Protein AF-X1MAB6-F1 (afdb_monomer)

Mean predicted aligned error: 7.56 Å

Structure (mmCIF, N/CA/C/O backbone):
data_AF-X1MAB6-F1
#
_entry.id   AF-X1MAB6-F1
#
loop_
_atom_site.group_PDB
_atom_site.id
_atom_site.type_symbol
_atom_site.label_atom_id
_atom_site.label_alt_id
_atom_site.label_comp_id
_atom_site.label_asym_id
_atom_site.label_entity_id
_atom_site.label_seq_id
_atom_site.pdbx_PDB_ins_code
_atom_site.Cartn_x
_atom_site.Cartn_y
_atom_site.Cartn_z
_atom_site.occupancy
_atom_site.B_iso_or_equiv
_atom_site.auth_seq_id
_atom_site.auth_comp_id
_atom_site.auth_asym_id
_atom_site.auth_atom_id
_atom_site.pdbx_PDB_model_num
ATOM 1 N N . MET A 1 1 ? 7.646 7.177 -37.597 1.00 44.56 1 MET A N 1
ATOM 2 C CA . MET A 1 1 ? 8.061 7.056 -36.184 1.00 44.56 1 MET A CA 1
ATOM 3 C C . MET A 1 1 ? 7.355 5.845 -35.598 1.00 44.56 1 MET A C 1
ATOM 5 O O . MET A 1 1 ? 6.140 5.882 -35.471 1.00 44.56 1 MET A O 1
ATOM 9 N N . ASN A 1 2 ? 8.077 4.752 -35.336 1.00 48.12 2 ASN A N 1
ATOM 10 C CA . ASN A 1 2 ? 7.509 3.587 -34.652 1.00 48.12 2 ASN A CA 1
ATOM 11 C C . ASN A 1 2 ? 7.468 3.894 -33.154 1.00 48.12 2 ASN A C 1
ATOM 13 O O . ASN A 1 2 ? 8.491 3.780 -32.481 1.00 48.12 2 ASN A O 1
ATOM 17 N N . ASN A 1 3 ? 6.307 4.297 -32.637 1.00 48.41 3 ASN A N 1
ATOM 18 C CA . ASN A 1 3 ? 6.089 4.346 -31.195 1.00 48.41 3 ASN A CA 1
ATOM 19 C C . ASN A 1 3 ? 6.104 2.907 -30.670 1.00 48.41 3 ASN A C 1
ATOM 21 O O . ASN A 1 3 ? 5.111 2.190 -30.768 1.00 48.41 3 ASN A O 1
ATOM 25 N N . LYS A 1 4 ? 7.248 2.475 -30.130 1.00 56.66 4 LYS A N 1
ATOM 26 C CA . LYS A 1 4 ? 7.376 1.233 -29.359 1.00 56.66 4 LYS A CA 1
ATOM 27 C C . LYS A 1 4 ? 6.753 1.440 -27.974 1.00 56.66 4 LYS A C 1
ATOM 29 O O . LYS A 1 4 ? 7.450 1.423 -26.967 1.00 56.66 4 LYS A O 1
ATOM 34 N N . LEU A 1 5 ? 5.449 1.699 -27.917 1.00 54.72 5 LEU A N 1
ATOM 35 C CA . LEU A 1 5 ? 4.721 1.625 -26.654 1.00 54.72 5 LEU A CA 1
ATOM 36 C C . LEU A 1 5 ? 4.561 0.139 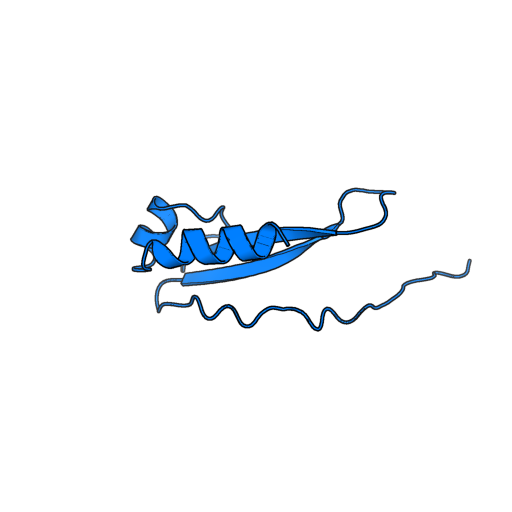-26.324 1.00 54.72 5 LEU A C 1
ATOM 38 O O . LEU A 1 5 ? 3.701 -0.542 -26.878 1.00 54.72 5 LEU A O 1
ATOM 42 N N . GLY A 1 6 ? 5.461 -0.376 -25.489 1.00 57.22 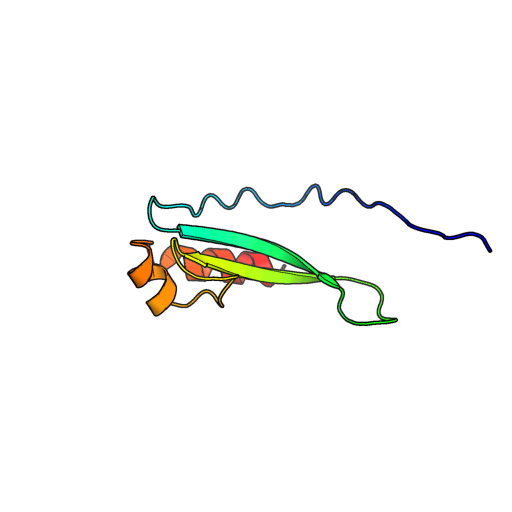6 GLY A N 1
ATOM 43 C CA . GLY A 1 6 ? 5.332 -1.700 -24.897 1.00 57.22 6 GLY A CA 1
ATOM 44 C C . GLY A 1 6 ? 4.314 -1.642 -23.766 1.00 57.22 6 GLY A C 1
ATOM 45 O O . GLY A 1 6 ? 4.464 -0.850 -22.840 1.00 57.22 6 GLY A O 1
ATOM 46 N N . VAL A 1 7 ? 3.264 -2.454 -23.851 1.00 55.66 7 VAL A N 1
ATOM 47 C CA . VAL A 1 7 ? 2.352 -2.685 -22.729 1.00 55.66 7 VAL A CA 1
ATOM 48 C C . VAL A 1 7 ? 2.847 -3.931 -22.015 1.00 55.66 7 VAL A C 1
ATOM 50 O O . VAL A 1 7 ? 2.712 -5.037 -22.535 1.00 55.66 7 VAL A O 1
ATOM 53 N N . GLU A 1 8 ? 3.430 -3.756 -20.835 1.00 54.88 8 GLU A N 1
ATOM 54 C CA . GLU A 1 8 ? 3.781 -4.872 -19.966 1.00 54.88 8 GLU A CA 1
ATOM 55 C C . GLU A 1 8 ? 2.706 -5.017 -18.889 1.00 54.88 8 GLU A C 1
ATOM 57 O O . GLU A 1 8 ? 2.443 -4.105 -18.104 1.00 54.88 8 GLU A O 1
ATOM 62 N N . ALA A 1 9 ? 2.031 -6.166 -18.879 1.00 54.34 9 ALA A N 1
ATOM 63 C CA . ALA A 1 9 ? 1.085 -6.480 -17.824 1.00 54.34 9 ALA A CA 1
ATOM 64 C C . ALA A 1 9 ? 1.864 -6.749 -16.532 1.00 54.34 9 ALA A C 1
ATOM 66 O O . ALA A 1 9 ? 2.544 -7.770 -16.417 1.00 54.34 9 ALA A O 1
ATOM 67 N N . ILE A 1 10 ? 1.726 -5.864 -15.544 1.00 55.62 10 ILE A N 1
ATOM 68 C CA . ILE A 1 10 ? 2.250 -6.090 -14.195 1.00 55.62 10 ILE A CA 1
ATOM 69 C C . ILE A 1 10 ? 1.378 -7.163 -13.532 1.00 55.62 10 ILE A C 1
ATOM 71 O O . ILE A 1 10 ? 0.386 -6.877 -12.867 1.00 55.62 10 ILE A O 1
ATOM 75 N N . LYS A 1 11 ? 1.742 -8.430 -13.745 1.00 48.97 11 LYS A N 1
ATOM 76 C CA . LYS A 1 11 ? 1.088 -9.601 -13.128 1.00 48.97 11 LYS A CA 1
ATOM 77 C C . LYS A 1 11 ? 1.486 -9.802 -11.661 1.00 48.97 11 LYS A C 1
ATOM 79 O O . LYS A 1 11 ? 0.965 -10.690 -11.004 1.00 48.97 11 LYS A O 1
ATOM 84 N N . ALA A 1 12 ? 2.413 -8.980 -11.169 1.00 49.19 12 ALA A N 1
ATOM 85 C CA . ALA A 1 12 ? 2.941 -8.998 -9.812 1.00 49.19 12 ALA A CA 1
ATOM 86 C C . ALA A 1 12 ? 2.397 -7.840 -8.962 1.00 49.19 12 ALA A C 1
ATOM 88 O O . ALA A 1 12 ? 3.102 -7.353 -8.079 1.00 49.19 12 ALA A O 1
ATOM 89 N N . LEU A 1 13 ? 1.158 -7.386 -9.205 1.00 52.88 13 LEU A N 1
ATOM 90 C CA . LEU A 1 13 ? 0.394 -6.712 -8.153 1.00 52.88 13 LEU A CA 1
ATOM 91 C C . LEU A 1 13 ? 0.207 -7.760 -7.060 1.00 52.88 13 LEU A C 1
ATOM 93 O O . LEU A 1 13 ? -0.728 -8.549 -7.094 1.00 52.88 13 LEU A O 1
ATOM 97 N N . ARG A 1 14 ? 1.211 -7.859 -6.184 1.00 54.44 14 ARG A N 1
ATOM 98 C CA . ARG A 1 14 ? 1.218 -8.775 -5.054 1.00 54.44 14 ARG A CA 1
ATOM 99 C C . ARG A 1 14 ? -0.088 -8.510 -4.329 1.00 54.44 14 ARG A C 1
ATOM 101 O O . ARG A 1 14 ? -0.342 -7.351 -4.001 1.00 54.44 14 ARG A O 1
ATOM 108 N N . ASP A 1 15 ? -0.894 -9.552 -4.147 1.00 53.16 15 ASP A N 1
ATOM 109 C CA . ASP A 1 15 ? -2.149 -9.522 -3.398 1.00 53.16 15 ASP A CA 1
ATOM 110 C C . ASP A 1 15 ? -1.834 -9.165 -1.943 1.00 53.16 15 ASP A C 1
ATOM 112 O O . ASP A 1 15 ? -1.750 -10.003 -1.046 1.00 53.16 15 ASP A O 1
ATOM 116 N N . TYR A 1 16 ? -1.529 -7.896 -1.721 1.00 60.50 16 TYR A N 1
ATOM 117 C CA . TYR A 1 16 ? -1.272 -7.346 -0.421 1.00 60.50 16 TYR A CA 1
ATOM 118 C C . TYR A 1 16 ? -2.611 -6.858 0.097 1.00 60.50 16 TYR A C 1
ATOM 120 O O . TYR A 1 16 ? -3.023 -5.722 -0.137 1.00 60.50 16 TYR A O 1
ATOM 128 N N . GLU A 1 17 ? -3.326 -7.773 0.745 1.00 62.12 17 GLU A N 1
ATOM 129 C CA . GLU A 1 17 ? -4.587 -7.475 1.404 1.00 62.12 17 GLU A CA 1
ATOM 130 C C . GLU A 1 17 ? -4.304 -6.636 2.654 1.00 62.12 17 GLU A C 1
ATOM 132 O O . GLU A 1 17 ? -4.094 -7.135 3.760 1.00 62.12 17 GLU A O 1
ATOM 137 N N . ALA A 1 18 ? -4.240 -5.328 2.442 1.00 71.62 18 ALA A N 1
ATOM 138 C CA . ALA A 1 18 ? -4.079 -4.340 3.487 1.00 71.62 18 ALA A CA 1
ATOM 139 C C . ALA A 1 18 ? -5.144 -3.265 3.319 1.00 71.62 18 ALA A C 1
ATOM 141 O O . ALA A 1 18 ? -4.863 -2.150 2.882 1.00 71.62 18 ALA A O 1
ATOM 142 N N . ALA A 1 19 ? -6.386 -3.625 3.631 1.00 89.81 19 ALA A N 1
ATOM 143 C CA . ALA A 1 19 ? -7.525 -2.728 3.576 1.00 89.81 19 ALA A CA 1
ATOM 144 C C . ALA A 1 19 ? -8.323 -2.774 4.882 1.00 89.81 19 ALA A C 1
ATOM 146 O O . ALA A 1 19 ? -8.564 -3.831 5.459 1.00 89.81 19 ALA A O 1
ATOM 147 N N . THR A 1 20 ? -8.759 -1.604 5.326 1.00 92.06 20 THR A N 1
ATOM 148 C CA . THR A 1 20 ? -9.735 -1.418 6.398 1.00 92.06 20 THR A CA 1
ATOM 149 C C . THR A 1 20 ? -10.887 -0.569 5.863 1.00 92.06 20 THR A C 1
ATOM 151 O O . THR A 1 20 ? -10.842 -0.038 4.751 1.00 92.06 20 THR A O 1
ATOM 154 N N . SER A 1 21 ? -11.928 -0.350 6.666 1.00 94.25 21 SER A N 1
ATOM 155 C CA . SER A 1 21 ? -12.997 0.592 6.303 1.00 94.25 21 SER A CA 1
ATOM 156 C C . SER A 1 21 ? -12.527 2.054 6.203 1.00 94.25 21 SER A C 1
ATOM 158 O O . SER A 1 21 ? -13.264 2.906 5.695 1.00 94.25 21 SER A O 1
ATOM 160 N N . LYS A 1 22 ? -11.330 2.368 6.720 1.00 95.81 22 LYS A N 1
ATOM 161 C CA . LYS A 1 22 ? -10.755 3.720 6.776 1.00 95.81 22 LYS A CA 1
ATOM 162 C C . LYS A 1 22 ? -9.682 3.966 5.715 1.00 95.81 22 LYS A C 1
ATOM 164 O O . LYS A 1 22 ? -9.370 5.130 5.457 1.00 95.81 22 LYS A O 1
ATOM 169 N N . GLY A 1 23 ? -9.143 2.931 5.078 1.00 93.44 23 GLY A N 1
ATOM 170 C CA . GLY A 1 23 ? -8.104 3.093 4.066 1.00 93.44 23 GLY A CA 1
ATOM 171 C C . GLY A 1 23 ? -7.518 1.78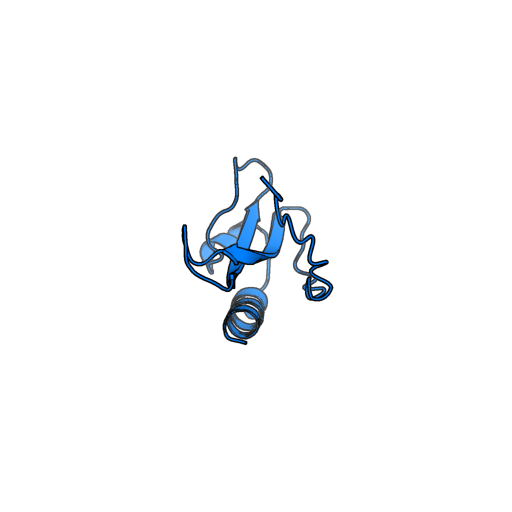4 3.560 1.00 93.44 23 GLY A C 1
ATOM 172 O O . GLY A 1 23 ? -7.956 0.709 3.952 1.00 93.44 23 GLY A O 1
ATOM 173 N N . HIS A 1 24 ? -6.528 1.879 2.680 1.00 91.88 24 HIS A N 1
ATOM 174 C CA . HIS A 1 24 ? -5.780 0.725 2.192 1.00 91.88 24 HIS A CA 1
ATOM 175 C C . HIS A 1 24 ? -4.327 1.073 1.863 1.00 91.88 24 HIS A C 1
ATOM 177 O O . HIS A 1 24 ? -3.969 2.245 1.726 1.00 91.88 24 HIS A O 1
ATOM 183 N N . ILE A 1 25 ? -3.496 0.046 1.729 1.00 91.00 25 ILE A N 1
ATOM 184 C CA . ILE A 1 25 ? -2.110 0.132 1.273 1.00 91.00 25 ILE A CA 1
ATOM 185 C C . ILE A 1 25 ? -1.997 -0.629 -0.038 1.00 91.00 25 ILE A C 1
ATOM 187 O O . ILE A 1 25 ? -2.511 -1.738 -0.156 1.00 91.00 25 ILE A O 1
ATOM 191 N N . CYS A 1 26 ? -1.288 -0.062 -1.007 1.00 87.44 26 CYS A N 1
ATOM 192 C CA . CYS A 1 26 ? -0.935 -0.762 -2.231 1.00 87.44 26 CYS A CA 1
ATOM 193 C C . CYS A 1 26 ? 0.561 -0.643 -2.522 1.00 87.44 26 CYS A C 1
ATOM 195 O O . CYS A 1 26 ? 1.218 0.336 -2.153 1.00 87.44 26 CYS A O 1
ATOM 197 N N . ILE A 1 27 ? 1.091 -1.658 -3.200 1.00 85.75 27 ILE A N 1
ATOM 198 C CA . ILE A 1 27 ? 2.443 -1.656 -3.750 1.00 85.75 27 ILE A CA 1
ATOM 199 C C . ILE A 1 27 ? 2.318 -1.400 -5.249 1.00 85.75 27 ILE A C 1
ATOM 201 O O . ILE A 1 27 ? 1.636 -2.150 -5.946 1.00 85.75 27 ILE A O 1
ATOM 205 N N . ILE A 1 28 ? 2.936 -0.329 -5.741 1.00 83.69 28 ILE A N 1
ATOM 206 C CA . ILE A 1 28 ? 2.857 0.067 -7.151 1.00 83.69 28 ILE A CA 1
ATOM 207 C C . ILE A 1 28 ? 4.255 0.185 -7.755 1.00 83.69 28 ILE A C 1
ATOM 209 O O . ILE A 1 28 ? 5.170 0.635 -7.067 1.00 83.69 28 ILE A O 1
ATOM 213 N N . PRO A 1 29 ? 4.451 -0.180 -9.028 1.00 82.94 29 PRO A N 1
ATOM 214 C CA . PRO A 1 29 ? 5.696 0.106 -9.714 1.00 82.94 29 PRO A CA 1
ATOM 215 C C . PRO A 1 29 ? 5.722 1.570 -10.160 1.00 82.94 29 PRO A C 1
ATOM 217 O O . PRO A 1 29 ? 4.716 2.131 -10.604 1.00 82.94 29 PRO A O 1
ATOM 220 N N . ARG A 1 30 ? 6.895 2.188 -10.073 1.00 82.75 30 ARG A N 1
ATOM 221 C CA . ARG A 1 30 ? 7.180 3.544 -10.536 1.00 82.75 30 ARG A CA 1
ATOM 222 C C . ARG A 1 30 ? 8.422 3.515 -11.417 1.00 82.75 30 ARG A C 1
ATOM 224 O O . ARG A 1 30 ? 9.439 2.960 -11.023 1.00 82.75 30 ARG A O 1
ATOM 231 N N . ALA A 1 31 ? 8.351 4.147 -12.585 1.00 83.31 31 ALA A N 1
ATOM 232 C CA . ALA A 1 31 ? 9.517 4.329 -13.446 1.00 83.31 31 ALA A CA 1
ATOM 233 C C . ALA A 1 31 ? 10.610 5.138 -12.722 1.00 83.31 31 ALA A C 1
ATOM 235 O O . ALA A 1 31 ? 10.301 6.144 -12.074 1.00 83.31 31 ALA A O 1
ATOM 236 N N . LEU A 1 32 ? 11.866 4.701 -12.844 1.00 79.81 32 LEU A N 1
ATOM 237 C CA . LEU A 1 32 ? 13.027 5.300 -12.172 1.00 79.81 32 LEU A CA 1
ATOM 238 C C . LEU A 1 32 ? 13.242 6.781 -12.537 1.00 79.81 32 LEU A C 1
ATOM 240 O O . LEU A 1 32 ? 13.575 7.598 -11.681 1.00 79.81 32 LEU A O 1
ATOM 244 N N . GLY A 1 33 ? 12.930 7.157 -13.775 1.00 75.75 33 GLY A N 1
ATOM 245 C CA . GLY A 1 33 ? 13.041 8.527 -14.257 1.00 75.75 33 GLY A CA 1
ATOM 246 C C . GLY A 1 33 ? 12.854 8.597 -15.766 1.00 75.75 33 GLY A C 1
ATOM 247 O O . GLY A 1 33 ? 12.704 7.581 -16.443 1.00 75.75 33 GLY A O 1
ATOM 248 N N . TYR A 1 34 ? 12.844 9.810 -16.315 1.00 74.00 34 TYR A N 1
ATOM 249 C CA . TYR A 1 34 ? 12.805 9.983 -17.764 1.00 74.00 34 TYR A CA 1
ATOM 250 C C . TYR A 1 34 ? 14.133 9.521 -18.381 1.00 74.00 34 TYR A C 1
ATOM 252 O O . TYR A 1 34 ? 15.176 10.101 -18.093 1.00 74.00 34 TYR A O 1
ATOM 260 N N . GLY A 1 35 ? 14.083 8.503 -19.243 1.00 76.75 35 GLY A N 1
ATOM 261 C CA . GLY A 1 35 ? 15.262 7.946 -19.919 1.00 76.75 35 GLY A CA 1
ATOM 262 C C . GLY A 1 35 ? 15.981 6.827 -19.158 1.00 76.75 35 GLY A C 1
ATOM 263 O O . GLY A 1 35 ? 16.968 6.310 -19.672 1.00 76.75 35 GLY A O 1
ATOM 264 N N . GLU A 1 36 ? 15.489 6.430 -17.982 1.00 78.75 36 GLU A N 1
ATOM 265 C CA . GLU A 1 36 ? 16.011 5.282 -17.234 1.00 78.75 36 GLU A CA 1
ATOM 266 C C . GLU A 1 36 ? 15.172 4.029 -17.515 1.00 78.75 36 GLU A C 1
ATOM 268 O O . GLU A 1 36 ? 13.940 4.073 -17.499 1.00 78.75 36 GLU A O 1
ATOM 273 N N . GLU A 1 37 ? 15.839 2.903 -17.779 1.00 77.38 37 GLU A N 1
ATOM 274 C CA . GLU A 1 37 ? 15.179 1.606 -17.932 1.00 77.38 37 GLU A CA 1
ATOM 275 C C . GLU A 1 37 ? 14.951 0.962 -16.558 1.00 77.38 37 GLU A C 1
ATOM 277 O O . GLU A 1 37 ? 15.870 0.846 -15.750 1.00 77.38 37 GLU A O 1
ATOM 282 N N . GLY A 1 38 ? 13.717 0.518 -16.304 1.00 75.75 38 GLY A N 1
ATOM 283 C CA . GLY A 1 38 ? 13.339 -0.201 -15.088 1.00 75.75 38 GLY A CA 1
ATOM 284 C C . GLY A 1 38 ? 12.302 0.517 -14.226 1.00 75.75 38 GLY A C 1
ATOM 285 O O . GLY A 1 38 ? 11.812 1.607 -14.536 1.00 75.75 38 GLY A O 1
ATOM 286 N N . TYR A 1 39 ? 11.939 -0.134 -13.125 1.00 80.56 39 TYR A N 1
ATOM 287 C CA . TYR A 1 39 ? 10.971 0.360 -12.156 1.00 80.56 39 TYR A CA 1
ATOM 288 C C . TYR A 1 39 ? 11.459 0.113 -10.730 1.00 80.56 39 TYR A C 1
ATOM 290 O O . TYR A 1 39 ? 12.173 -0.848 -10.455 1.00 80.56 39 TYR A O 1
ATOM 298 N N . VAL A 1 40 ? 11.028 0.976 -9.817 1.00 83.56 40 VAL A N 1
ATOM 299 C CA . VAL A 1 40 ? 11.090 0.753 -8.371 1.00 83.56 40 VAL A CA 1
ATOM 300 C C . VAL A 1 40 ? 9.696 0.470 -7.856 1.00 83.56 40 VAL A C 1
ATOM 302 O O . VAL A 1 40 ? 8.713 1.003 -8.368 1.00 83.56 40 VAL A O 1
ATOM 305 N N . TRP A 1 41 ? 9.597 -0.354 -6.825 1.00 85.19 41 TRP A N 1
ATOM 306 C CA . TRP A 1 41 ? 8.337 -0.556 -6.129 1.00 85.19 41 TRP A CA 1
ATOM 307 C C . TRP A 1 41 ? 8.151 0.534 -5.076 1.00 85.19 41 TRP A C 1
ATOM 309 O O . TRP A 1 41 ? 9.077 0.901 -4.360 1.00 85.19 41 TRP A O 1
ATOM 319 N N . GLU A 1 42 ? 6.943 1.067 -4.967 1.00 87.38 42 GLU A N 1
ATOM 320 C CA . GLU A 1 42 ? 6.568 2.028 -3.940 1.00 87.38 42 GLU A CA 1
ATOM 321 C C . GLU A 1 42 ? 5.387 1.499 -3.142 1.00 87.38 42 GLU A C 1
ATOM 323 O O . GLU A 1 42 ? 4.381 1.067 -3.700 1.00 87.38 42 GLU A O 1
ATOM 328 N N . MET A 1 43 ? 5.486 1.603 -1.820 1.00 89.50 43 MET A N 1
ATOM 329 C CA . MET A 1 43 ? 4.369 1.364 -0.919 1.00 89.50 43 MET A CA 1
ATOM 330 C C . MET A 1 43 ? 3.621 2.675 -0.670 1.00 89.50 43 MET A C 1
ATOM 332 O O . MET A 1 43 ? 4.193 3.634 -0.142 1.00 89.50 43 MET A O 1
ATOM 336 N N . ARG A 1 44 ? 2.334 2.710 -1.023 1.00 91.38 44 ARG A N 1
ATOM 337 C CA . ARG A 1 44 ? 1.476 3.894 -0.900 1.00 91.38 44 ARG A CA 1
ATOM 338 C C . ARG A 1 44 ? 0.237 3.608 -0.063 1.00 91.38 44 ARG A C 1
ATOM 340 O O . ARG A 1 44 ? -0.422 2.589 -0.245 1.00 91.38 44 ARG A O 1
ATOM 347 N N . GLY A 1 45 ? -0.074 4.528 0.844 1.00 93.25 45 GLY A N 1
ATOM 348 C CA . GLY A 1 45 ? -1.253 4.491 1.700 1.00 93.25 45 GLY A CA 1
ATOM 349 C C . GLY A 1 45 ? -2.344 5.428 1.195 1.00 93.25 45 GLY A C 1
ATOM 350 O O . GLY A 1 45 ? -2.068 6.559 0.804 1.00 93.25 45 GLY A O 1
ATOM 351 N N . TYR A 1 46 ? -3.590 4.976 1.238 1.00 93.31 46 TYR A N 1
ATOM 352 C CA . TYR A 1 46 ? -4.777 5.738 0.865 1.00 93.31 46 TYR A CA 1
ATOM 353 C C . TYR A 1 46 ? -5.735 5.760 2.048 1.00 93.31 46 TYR A C 1
ATOM 355 O O . TYR A 1 46 ? -6.230 4.716 2.467 1.00 93.31 46 TYR A O 1
ATOM 363 N N . LYS A 1 47 ? -6.016 6.948 2.586 1.00 95.00 47 LYS A N 1
ATOM 364 C CA . LYS A 1 47 ? -6.956 7.138 3.697 1.00 95.00 47 LYS A CA 1
ATOM 365 C C . LYS A 1 47 ? -8.239 7.790 3.199 1.00 95.00 47 LYS A C 1
ATOM 367 O O . LYS A 1 47 ? -8.204 8.753 2.434 1.00 95.00 47 LYS A O 1
ATOM 372 N N . LYS A 1 48 ? -9.384 7.298 3.667 1.00 93.56 48 LYS A N 1
ATOM 373 C CA . LYS A 1 48 ? -10.700 7.855 3.349 1.00 93.56 48 LYS A CA 1
ATOM 374 C C . LYS A 1 48 ? -10.752 9.342 3.721 1.00 93.56 48 LYS A C 1
ATOM 376 O O . LYS A 1 48 ? -10.429 9.719 4.846 1.00 93.56 48 LYS A O 1
ATOM 381 N N . GLY A 1 49 ? -11.167 10.172 2.764 1.00 93.12 49 GLY A N 1
ATOM 382 C CA . GLY A 1 49 ? -11.269 11.626 2.922 1.00 93.12 49 GLY A CA 1
ATOM 383 C C . GLY A 1 49 ? -9.971 12.404 2.680 1.00 93.12 49 GLY A C 1
ATOM 384 O O . GLY A 1 49 ? -10.005 13.628 2.735 1.00 93.12 49 GLY A O 1
ATOM 385 N N . LEU A 1 50 ? -8.849 11.735 2.393 1.00 93.50 50 LEU A N 1
ATOM 386 C CA . LEU A 1 50 ? -7.605 12.398 2.004 1.00 93.50 50 LEU A CA 1
ATOM 387 C C . LEU A 1 50 ? -7.486 12.474 0.475 1.00 93.50 50 LEU A C 1
ATOM 389 O O . LEU A 1 50 ? -7.796 11.511 -0.227 1.00 93.50 50 LEU A O 1
ATOM 393 N N . MET A 1 51 ? -7.015 13.609 -0.046 1.00 91.94 51 MET A N 1
ATOM 394 C CA . MET A 1 51 ? -6.703 13.737 -1.467 1.00 91.94 51 MET A CA 1
ATOM 395 C C . MET A 1 51 ? -5.312 13.180 -1.768 1.00 91.94 51 MET A C 1
ATOM 397 O O . MET A 1 51 ? -4.300 13.820 -1.495 1.00 91.94 51 MET A O 1
ATOM 401 N N . GLY A 1 52 ? -5.290 12.004 -2.390 1.00 88.88 52 GLY A N 1
ATOM 402 C CA . GLY A 1 52 ? -4.079 11.380 -2.911 1.00 88.88 52 GLY A CA 1
ATOM 403 C C . GLY A 1 52 ? -3.394 10.411 -1.942 1.00 88.88 52 GLY A C 1
ATOM 404 O O . GLY A 1 52 ? -3.811 10.260 -0.790 1.00 88.88 52 GLY A O 1
ATOM 405 N N . PRO A 1 53 ? -2.364 9.706 -2.437 1.00 91.94 53 PRO A N 1
ATOM 406 C CA . PRO A 1 53 ? -1.608 8.764 -1.634 1.00 91.94 53 PRO A CA 1
ATOM 407 C C . PRO A 1 53 ? -0.662 9.468 -0.665 1.00 91.94 53 PRO A C 1
ATOM 409 O O . PRO A 1 53 ? -0.110 10.527 -0.964 1.00 91.94 53 PRO A O 1
ATOM 412 N N . VAL A 1 54 ? -0.388 8.801 0.448 1.00 92.81 54 VAL A N 1
ATOM 413 C CA . VAL A 1 54 ? 0.646 9.175 1.413 1.00 92.81 54 VAL A CA 1
ATOM 414 C C . VAL A 1 54 ? 1.666 8.061 1.580 1.00 92.81 54 VAL A C 1
ATOM 416 O O . VAL A 1 54 ? 1.442 6.906 1.207 1.00 92.81 54 VAL A O 1
ATOM 419 N N . ARG A 1 55 ? 2.809 8.415 2.164 1.00 91.19 55 ARG A N 1
ATOM 420 C CA . ARG A 1 55 ? 3.781 7.437 2.643 1.00 91.19 55 ARG A CA 1
ATOM 421 C C . ARG A 1 55 ? 3.151 6.612 3.765 1.00 91.19 55 ARG A C 1
ATOM 423 O O . ARG A 1 55 ? 2.531 7.170 4.664 1.00 91.19 55 ARG A O 1
ATOM 430 N N . VAL A 1 56 ? 3.343 5.298 3.725 1.00 93.31 56 VAL A N 1
ATOM 431 C CA . VAL A 1 56 ? 2.929 4.415 4.820 1.00 93.31 56 VAL A CA 1
ATOM 432 C C . VAL A 1 56 ? 3.929 4.544 5.971 1.00 93.31 56 VAL A C 1
ATOM 434 O O . VAL A 1 56 ? 5.130 4.323 5.791 1.00 93.31 56 VAL A O 1
ATOM 437 N N . SER A 1 57 ? 3.420 4.920 7.139 1.00 94.81 57 SER A N 1
ATOM 438 C CA . SER A 1 57 ? 4.128 5.047 8.417 1.00 94.81 57 SER A CA 1
ATOM 439 C C . SER A 1 57 ? 3.274 4.465 9.547 1.00 94.81 57 SER A C 1
ATOM 441 O O . SER A 1 57 ? 2.125 4.087 9.312 1.00 94.81 57 SER A O 1
ATOM 443 N N . GLU A 1 58 ? 3.811 4.393 10.766 1.00 95.31 58 GLU A N 1
ATOM 444 C CA . GLU A 1 58 ? 3.038 3.949 11.934 1.00 95.31 58 GLU A CA 1
ATOM 445 C C . GLU A 1 58 ? 1.834 4.866 12.193 1.00 95.31 58 GLU A C 1
ATOM 447 O O . GLU A 1 58 ? 0.729 4.369 12.401 1.00 95.31 58 GLU A O 1
ATOM 452 N N . GLU A 1 59 ? 1.998 6.185 12.040 1.00 95.44 59 GLU A N 1
ATOM 453 C CA . GLU A 1 59 ? 0.904 7.153 12.194 1.00 95.44 59 GLU A CA 1
ATOM 454 C C . GLU A 1 59 ? -0.188 6.959 11.134 1.00 95.44 59 GLU A C 1
ATOM 456 O O . GLU A 1 59 ? -1.378 7.099 11.415 1.00 95.44 59 GLU A O 1
ATOM 461 N N . PHE A 1 60 ? 0.192 6.615 9.897 1.00 95.62 60 PHE A N 1
ATOM 462 C CA . PHE A 1 60 ? -0.787 6.276 8.864 1.0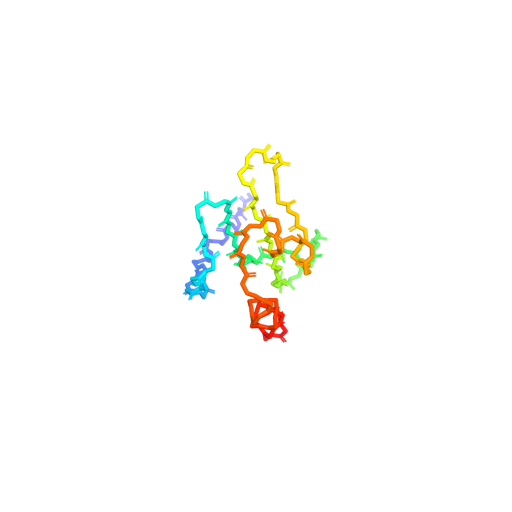0 95.62 60 PHE A CA 1
ATOM 463 C C . PHE A 1 60 ? -1.561 5.004 9.224 1.00 95.62 60 PHE A C 1
ATOM 465 O O . PHE A 1 60 ? -2.778 4.973 9.040 1.00 95.62 60 PHE A O 1
ATOM 472 N N . LEU A 1 61 ? -0.871 3.972 9.722 1.00 95.38 61 LEU A N 1
ATOM 473 C CA . LEU A 1 61 ? -1.503 2.714 10.117 1.00 95.38 61 LEU A CA 1
ATOM 474 C C . LEU A 1 61 ? -2.492 2.919 11.261 1.00 95.38 61 LEU A C 1
ATOM 476 O O . LEU A 1 61 ? -3.628 2.456 11.163 1.00 95.38 61 LEU A O 1
ATOM 480 N N . GLU A 1 62 ? -2.106 3.679 12.285 1.00 96.06 62 GLU A N 1
ATOM 481 C CA . GLU A 1 62 ? -3.006 4.079 13.368 1.00 96.06 62 GLU A CA 1
ATOM 482 C C . GLU A 1 62 ? -4.228 4.829 12.817 1.00 96.06 62 GLU A C 1
ATOM 484 O O . GLU A 1 62 ? -5.371 4.503 13.138 1.00 96.06 62 GLU A O 1
ATOM 489 N N . ALA A 1 63 ? -4.016 5.767 11.889 1.00 95.06 63 ALA A N 1
ATOM 490 C CA . ALA A 1 63 ? -5.088 6.555 11.286 1.00 95.06 63 ALA A CA 1
ATOM 491 C C . ALA A 1 63 ? -6.096 5.737 10.449 1.00 95.06 63 ALA A C 1
ATOM 493 O O . ALA A 1 63 ? -7.173 6.258 10.122 1.00 95.06 63 ALA A O 1
ATOM 494 N N . ILE A 1 64 ? -5.766 4.491 10.088 1.00 95.44 64 ILE A N 1
ATOM 495 C CA . ILE A 1 64 ? -6.657 3.565 9.377 1.00 95.44 64 ILE A CA 1
ATOM 496 C C . ILE A 1 64 ? -7.031 2.316 10.192 1.00 95.44 64 ILE A C 1
ATOM 498 O O . ILE A 1 64 ? -7.649 1.420 9.624 1.00 95.44 64 ILE A O 1
ATOM 502 N N . ASP A 1 65 ? -6.717 2.258 11.489 1.00 96.06 65 ASP A N 1
ATOM 503 C CA . ASP A 1 65 ? -6.900 1.085 12.367 1.00 96.06 65 ASP A CA 1
ATOM 504 C C . ASP A 1 65 ? -6.199 -0.193 11.857 1.00 96.06 65 ASP A C 1
ATOM 506 O O . ASP A 1 65 ? -6.732 -1.301 11.957 1.00 96.06 65 ASP A O 1
ATOM 510 N N . ALA A 1 66 ? -5.013 -0.052 11.269 1.00 92.50 66 ALA A N 1
ATOM 511 C CA . ALA A 1 66 ? -4.234 -1.169 10.744 1.00 92.50 66 ALA A CA 1
ATOM 512 C C . ALA A 1 66 ? -3.104 -1.597 11.701 1.00 92.50 66 ALA A C 1
ATOM 514 O O . ALA A 1 66 ? -2.532 -0.763 12.405 1.00 92.50 66 ALA A O 1
ATOM 515 N N . PRO A 1 67 ? -2.722 -2.888 11.714 1.00 93.44 67 PRO A N 1
ATOM 516 C CA . PRO A 1 67 ? -1.621 -3.368 12.542 1.00 93.44 67 PRO A CA 1
ATOM 517 C C . PRO A 1 67 ? -0.252 -2.945 11.983 1.00 93.44 67 PRO A C 1
ATOM 519 O O . PRO A 1 67 ? -0.029 -2.984 10.773 1.00 93.44 67 PRO A O 1
ATOM 522 N N . VAL A 1 68 ? 0.717 -2.664 12.868 1.00 91.31 68 VAL A N 1
ATOM 523 C CA . VAL A 1 68 ? 2.109 -2.308 12.496 1.00 91.31 68 VAL A CA 1
ATOM 524 C C . VAL A 1 68 ? 2.800 -3.364 11.626 1.00 91.31 68 VAL A C 1
ATOM 526 O O . VAL A 1 68 ? 3.668 -3.052 10.813 1.00 91.31 68 VAL A O 1
ATOM 529 N N . THR A 1 69 ? 2.367 -4.624 11.721 1.00 90.00 69 THR A N 1
ATOM 530 C CA . THR A 1 69 ? 2.870 -5.720 10.882 1.00 90.00 69 THR A CA 1
ATOM 531 C C . THR A 1 69 ? 2.674 -5.453 9.391 1.00 90.00 69 THR A C 1
ATOM 533 O O . THR A 1 69 ? 3.424 -5.996 8.577 1.00 90.00 69 THR A O 1
ATOM 536 N N . TRP A 1 70 ? 1.723 -4.590 9.015 1.00 90.00 70 TRP A N 1
ATOM 537 C CA . TRP A 1 70 ? 1.541 -4.192 7.628 1.00 90.00 70 TRP A CA 1
ATOM 538 C C . TRP A 1 70 ? 2.658 -3.281 7.101 1.00 90.00 70 TRP A C 1
ATOM 540 O O . TRP A 1 70 ? 3.001 -3.347 5.920 1.00 90.00 70 TRP A O 1
ATOM 550 N N . LEU A 1 71 ? 3.262 -2.455 7.957 1.00 90.12 71 LEU A N 1
ATOM 551 C CA . LEU A 1 71 ? 4.410 -1.632 7.572 1.00 90.12 71 LEU A CA 1
ATOM 552 C C . LEU A 1 71 ? 5.616 -2.520 7.255 1.00 90.12 71 LEU A C 1
ATOM 554 O O . LEU A 1 71 ? 6.256 -2.339 6.2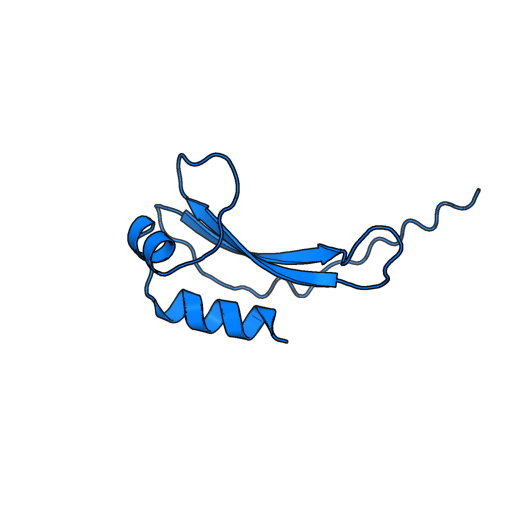23 1.00 90.12 71 LEU A O 1
ATOM 558 N N . VAL A 1 72 ? 5.880 -3.515 8.106 1.00 88.19 72 VAL A N 1
ATOM 559 C CA . VAL A 1 72 ? 7.009 -4.444 7.943 1.00 88.19 72 VAL A CA 1
ATOM 560 C C . VAL A 1 72 ? 6.871 -5.253 6.652 1.00 88.19 72 VAL A C 1
ATOM 562 O O . VAL A 1 72 ? 7.762 -5.211 5.805 1.00 88.19 72 VAL A O 1
ATOM 565 N N . LYS A 1 73 ? 5.721 -5.913 6.446 1.00 85.94 73 LYS A N 1
ATOM 566 C CA . LYS A 1 73 ? 5.471 -6.720 5.238 1.00 85.94 73 LYS A C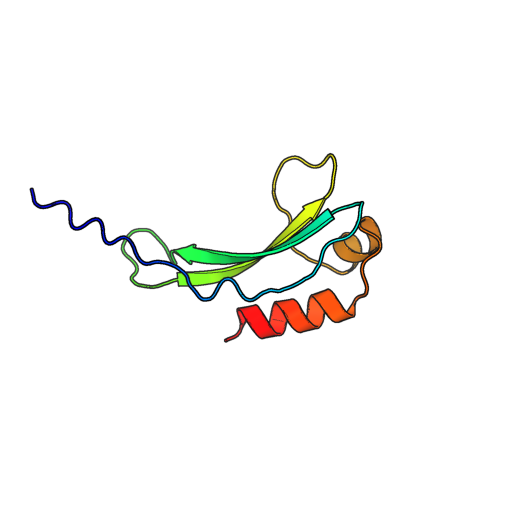A 1
ATOM 567 C C . LYS A 1 73 ? 5.559 -5.890 3.957 1.00 85.94 73 LYS A C 1
ATOM 569 O O . LYS A 1 73 ? 6.160 -6.323 2.977 1.00 85.94 73 LYS A O 1
ATOM 574 N N . GLY A 1 74 ? 4.985 -4.688 3.956 1.00 86.38 74 GLY A N 1
ATOM 575 C CA . GLY A 1 74 ? 5.039 -3.812 2.789 1.00 86.38 74 GLY A CA 1
ATOM 576 C C . GLY A 1 74 ? 6.458 -3.324 2.469 1.00 86.38 74 GLY A C 1
ATOM 577 O O . G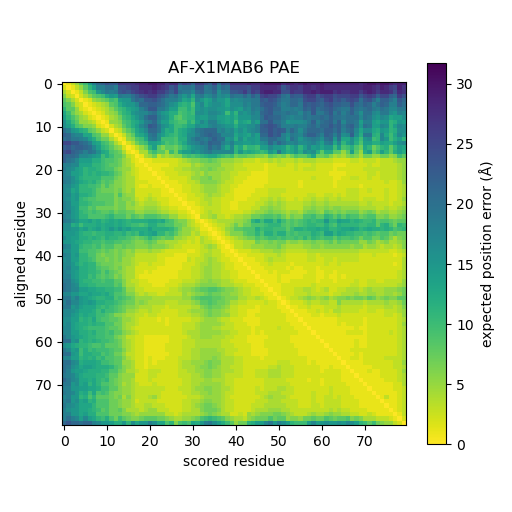LY A 1 74 ? 6.835 -3.266 1.299 1.00 86.38 74 GLY A O 1
ATOM 578 N N . GLN A 1 75 ? 7.287 -3.051 3.484 1.00 86.06 75 GLN A N 1
ATOM 579 C CA . GLN A 1 75 ? 8.704 -2.715 3.287 1.00 86.06 75 GLN A CA 1
ATOM 580 C C . GLN A 1 75 ? 9.514 -3.882 2.709 1.00 86.06 75 GLN A C 1
ATOM 582 O O . GLN A 1 75 ? 10.370 -3.656 1.855 1.00 86.06 75 GLN A O 1
ATOM 587 N N . GLU A 1 76 ? 9.248 -5.118 3.137 1.00 84.38 76 GLU A N 1
ATOM 588 C CA . GLU A 1 76 ? 9.871 -6.315 2.555 1.00 84.38 76 GLU A CA 1
ATOM 589 C C . GLU A 1 76 ? 9.492 -6.483 1.081 1.00 84.38 76 GLU A C 1
ATOM 591 O O . GLU A 1 76 ? 10.352 -6.768 0.252 1.00 84.38 76 GLU A O 1
ATOM 596 N N . MET A 1 77 ? 8.225 -6.242 0.730 1.00 80.25 77 MET A N 1
ATOM 597 C CA . MET A 1 77 ? 7.757 -6.340 -0.655 1.00 80.25 77 MET A CA 1
ATOM 598 C C . MET A 1 77 ? 8.388 -5.305 -1.589 1.00 80.25 77 MET A C 1
ATOM 600 O O . MET A 1 77 ? 8.583 -5.608 -2.761 1.00 80.25 77 MET A O 1
ATOM 604 N N . VAL A 1 78 ? 8.709 -4.113 -1.082 1.00 83.44 78 VAL A N 1
ATOM 605 C CA . VAL A 1 78 ? 9.348 -3.036 -1.858 1.00 83.44 78 VAL A CA 1
ATOM 606 C C . VAL A 1 78 ? 10.847 -3.274 -2.088 1.00 83.44 78 VAL A C 1
ATOM 608 O O . VAL A 1 78 ? 11.414 -2.731 -3.031 1.00 83.44 78 VAL A O 1
ATOM 611 N N . ARG A 1 79 ? 11.506 -4.071 -1.238 1.00 74.19 79 ARG A N 1
ATOM 612 C 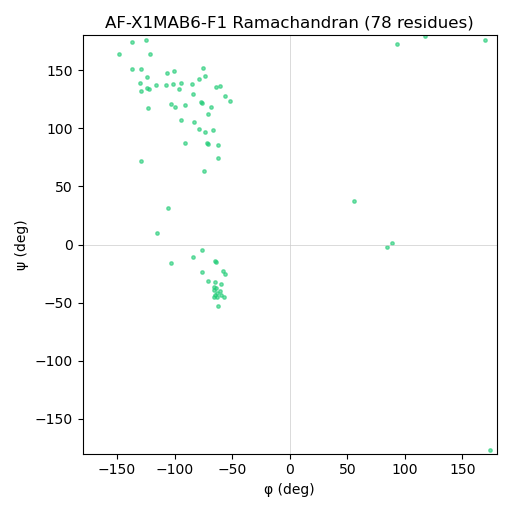CA . ARG A 1 79 ? 12.955 -4.346 -1.318 1.00 74.19 79 ARG A CA 1
ATOM 613 C C . ARG A 1 79 ? 13.340 -5.463 -2.298 1.00 74.19 79 ARG A C 1
ATOM 615 O O . ARG A 1 79 ? 14.533 -5.654 -2.518 1.00 74.19 79 ARG A O 1
ATOM 622 N N . LEU A 1 80 ? 12.364 -6.212 -2.808 1.00 58.84 80 LEU A N 1
ATOM 623 C CA . LEU A 1 80 ? 12.537 -7.366 -3.701 1.00 58.84 80 LEU A CA 1
ATOM 624 C C . LEU A 1 80 ? 12.494 -6.953 -5.173 1.00 58.84 80 LEU A C 1
ATOM 626 O O . LEU A 1 80 ? 13.280 -7.541 -5.941 1.00 58.84 80 LEU A O 1
#

pLDDT: mean 80.49, std 15.59, range [44.56, 96.06]

Organism: NCBI:txid412755

Radius of gyration: 14.95 Å; Cα contacts (8 Å, |Δi|>4): 105; chains: 1; bounding box: 29×23×50 Å

Solvent-accessible surface area (backbone atoms only — not comparable to full-atom values): 5116 Å² total; per-residue (Å²): 132,85,80,82,79,77,84,75,82,75,84,74,62,67,88,61,89,43,72,48,99,37,24,38,45,49,69,43,80,40,70,74,46,94,92,50,91,61,66,43,56,41,60,38,24,38,45,73,94,54,92,63,73,42,76,70,46,71,70,51,29,59,72,29,78,45,65,70,66,55,57,56,56,47,53,56,65,43,76,111

Secondary structure (DSSP, 8-state):
----------TT------EETTEEEEEEEEE-STT--SEEEEEEEEETT-SS-EE--HHHHHHTT--THHHHHHHHHHT-

Nearest PDB structures (foldseek):
  1k32-assembly1_E  TM=7.661E-01  e=4.639E+00  Thermoplasma acidophilum
  2gop-assembly1_A  TM=4.980E-01  e=6.786E+00  Pyrococcus f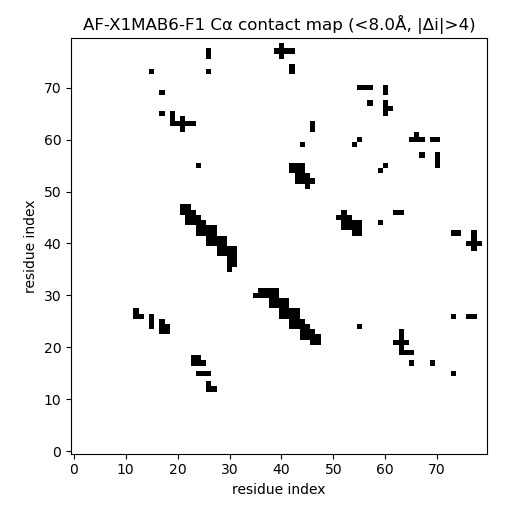uriosus
  8zak-assembly1_A  TM=4.307E-01  e=7.230E+00  Campylobacter jejuni

Sequence (80 aa):
MNNKLGVEAIKALRDYEAATSKGHICIIPRALGYGEEGYVWEMRGYKKGLMGPVRVSEEFLEAIDAPVTWLVKGQEMVRL

Foldseek 3Di:
DPPPPDDDPPPPQPPLPADAPFWGKGWDWDDPDVPDPDTFIAIWIGGPPDDDTDHDDPVSCVRRVHDPVSVVVSVVVRVD